Protein AF-A0A538AB61-F1 (afdb_monomer)

Structure (mmCIF, N/CA/C/O backbone):
data_AF-A0A538AB61-F1
#
_entry.id   AF-A0A538AB61-F1
#
loop_
_atom_site.group_PDB
_atom_site.id
_atom_site.type_symbol
_atom_site.label_atom_id
_atom_site.label_alt_id
_atom_site.label_comp_id
_atom_site.label_asym_id
_atom_site.label_entity_id
_atom_site.label_seq_id
_atom_site.pdbx_PDB_ins_code
_atom_site.Cartn_x
_atom_site.Cartn_y
_atom_site.Cartn_z
_atom_site.occupancy
_atom_site.B_iso_or_equiv
_atom_site.auth_seq_id
_atom_site.auth_comp_id
_atom_site.auth_asym_id
_atom_site.auth_atom_id
_atom_site.pdbx_PDB_model_num
ATOM 1 N N . MET A 1 1 ? 1.159 2.291 8.787 1.00 91.75 1 MET A N 1
ATOM 2 C CA . MET A 1 1 ? 2.415 1.617 8.366 1.00 91.75 1 MET A CA 1
ATOM 3 C C . MET A 1 1 ? 3.062 2.368 7.209 1.00 91.75 1 MET A C 1
ATOM 5 O O . MET A 1 1 ? 2.368 3.129 6.544 1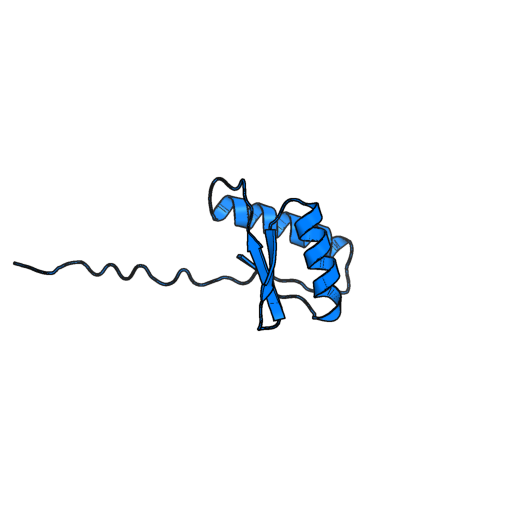.00 91.75 1 MET A O 1
ATOM 9 N N . ARG A 1 2 ? 4.371 2.186 6.974 1.00 94.56 2 ARG A N 1
ATOM 10 C CA . ARG A 1 2 ? 5.107 2.812 5.859 1.00 94.56 2 ARG A CA 1
ATOM 11 C C . ARG A 1 2 ? 5.700 1.746 4.943 1.00 94.56 2 ARG A C 1
ATOM 13 O O . ARG A 1 2 ? 6.322 0.818 5.444 1.00 94.56 2 ARG A O 1
ATOM 20 N N . ILE A 1 3 ? 5.547 1.899 3.631 1.00 95.69 3 ILE A N 1
ATOM 21 C CA . ILE A 1 3 ? 6.153 1.019 2.623 1.00 95.69 3 ILE A CA 1
ATOM 22 C C . ILE A 1 3 ? 7.073 1.846 1.730 1.00 95.69 3 ILE A C 1
ATOM 24 O O . ILE A 1 3 ? 6.676 2.895 1.223 1.00 95.69 3 ILE A O 1
ATOM 28 N N . GLN A 1 4 ? 8.296 1.375 1.527 1.00 95.31 4 GLN A N 1
ATOM 29 C CA . GLN A 1 4 ? 9.209 1.913 0.528 1.00 95.31 4 GLN A CA 1
ATOM 30 C C . GLN A 1 4 ? 9.141 1.054 -0.731 1.00 95.31 4 GLN A C 1
ATOM 32 O O . GLN A 1 4 ? 9.215 -0.165 -0.647 1.00 95.31 4 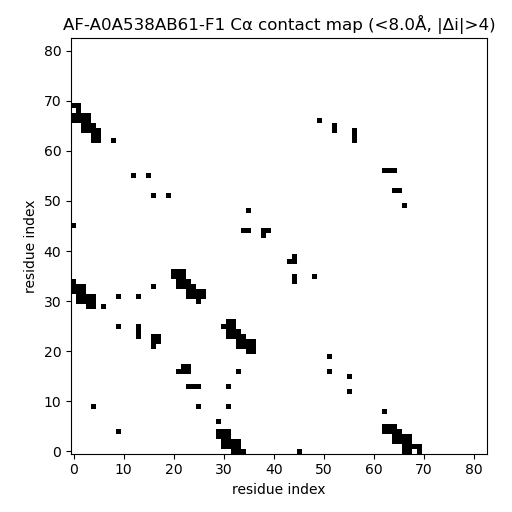GLN A O 1
ATOM 37 N N . VAL A 1 5 ? 9.016 1.691 -1.892 1.00 94.50 5 VAL A N 1
ATOM 38 C CA . VAL A 1 5 ? 8.979 1.036 -3.205 1.00 94.50 5 VAL A CA 1
ATOM 39 C C . VAL A 1 5 ? 9.656 1.942 -4.230 1.00 94.50 5 VAL A C 1
ATOM 41 O O . VAL A 1 5 ? 9.748 3.157 -4.029 1.00 94.50 5 VAL A O 1
ATOM 44 N N . HIS A 1 6 ? 10.134 1.380 -5.339 1.00 92.44 6 HIS A N 1
ATOM 45 C CA . HIS A 1 6 ? 10.675 2.193 -6.422 1.00 92.44 6 HIS A CA 1
ATOM 46 C C . HIS A 1 6 ? 9.602 3.161 -6.973 1.00 92.44 6 HIS A C 1
ATOM 48 O O . HIS A 1 6 ? 8.474 2.739 -7.237 1.00 92.44 6 HIS A O 1
ATOM 54 N N . PRO A 1 7 ? 9.942 4.439 -7.253 1.00 91.25 7 PRO A N 1
ATOM 55 C CA . PRO A 1 7 ? 8.997 5.432 -7.770 1.00 91.25 7 PRO A CA 1
ATOM 56 C C . PRO A 1 7 ? 8.137 5.015 -8.973 1.00 91.25 7 PRO A C 1
ATOM 58 O O . PRO A 1 7 ? 7.005 5.476 -9.074 1.00 91.25 7 PRO A O 1
ATOM 61 N N . HIS A 1 8 ? 8.643 4.158 -9.871 1.00 93.12 8 HIS A N 1
ATOM 62 C CA . HIS A 1 8 ? 7.913 3.735 -11.070 1.00 93.12 8 HIS A CA 1
ATOM 63 C C . HIS A 1 8 ? 6.779 2.747 -10.762 1.00 93.12 8 HIS A C 1
ATOM 65 O O . HIS A 1 8 ? 5.849 2.647 -11.548 1.00 93.12 8 HIS A O 1
ATOM 71 N N . ALA A 1 9 ? 6.846 2.041 -9.63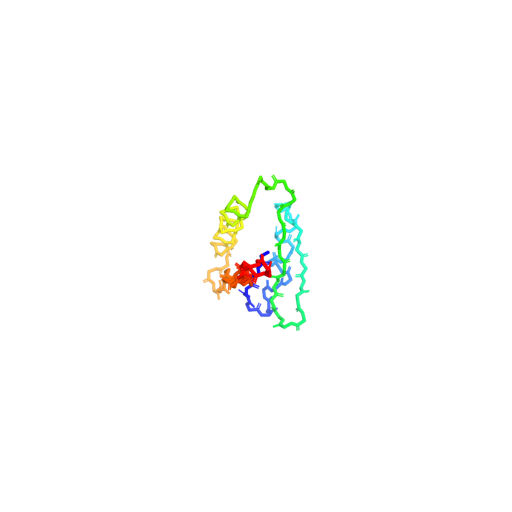1 1.00 94.50 9 ALA A N 1
ATOM 72 C CA . ALA A 1 9 ? 5.845 1.061 -9.210 1.00 94.50 9 ALA A CA 1
ATOM 73 C C . ALA A 1 9 ? 4.931 1.595 -8.096 1.00 94.50 9 ALA A C 1
ATOM 75 O O . ALA A 1 9 ? 4.063 0.890 -7.593 1.00 94.50 9 ALA A O 1
ATOM 76 N N . ARG A 1 10 ? 5.129 2.853 -7.685 1.00 94.50 10 ARG A N 1
ATOM 77 C CA . ARG A 1 10 ? 4.408 3.459 -6.563 1.00 94.50 10 ARG A CA 1
ATOM 78 C C . ARG A 1 10 ? 2.908 3.580 -6.821 1.00 94.50 10 ARG A C 1
ATOM 80 O O . ARG A 1 10 ? 2.127 3.377 -5.900 1.00 94.50 10 ARG A O 1
ATOM 87 N N . GLU A 1 11 ? 2.529 3.978 -8.032 1.00 95.19 11 GLU A N 1
ATOM 88 C CA . GLU A 1 11 ? 1.121 4.147 -8.406 1.00 95.19 11 GLU A CA 1
ATOM 89 C C . GLU A 1 11 ? 0.413 2.792 -8.478 1.00 95.19 11 GLU A C 1
ATOM 91 O O . GLU A 1 11 ? -0.610 2.619 -7.826 1.00 95.19 11 GLU A O 1
ATOM 96 N N . ASP A 1 12 ? 1.038 1.812 -9.130 1.00 96.88 12 ASP A N 1
ATOM 97 C CA . ASP A 1 12 ? 0.541 0.436 -9.210 1.00 96.88 12 ASP A CA 1
ATOM 98 C C . ASP A 1 12 ? 0.357 -0.206 -7.820 1.00 96.88 12 ASP A C 1
ATOM 100 O O . ASP A 1 12 ? -0.723 -0.699 -7.496 1.00 96.88 12 ASP A O 1
ATOM 104 N N . LEU A 1 13 ? 1.360 -0.106 -6.936 1.00 97.06 13 LEU A N 1
ATOM 105 C CA . LEU A 1 13 ? 1.242 -0.614 -5.566 1.00 97.06 13 LEU A CA 1
ATOM 106 C C . LEU A 1 13 ? 0.134 0.102 -4.776 1.00 97.06 13 LEU A C 1
ATOM 108 O O . LEU A 1 13 ? -0.575 -0.521 -3.986 1.00 97.06 13 LEU A O 1
ATOM 112 N N . LEU A 1 14 ? -0.032 1.411 -4.970 1.00 96.62 14 LEU A N 1
ATOM 113 C CA . LEU A 1 14 ? -1.078 2.188 -4.305 1.00 96.62 14 LEU A CA 1
ATOM 114 C C . LEU A 1 14 ? -2.480 1.790 -4.787 1.00 96.62 14 LEU A C 1
ATOM 116 O O . LEU A 1 14 ? -3.399 1.723 -3.970 1.00 96.62 14 LEU A O 1
ATOM 120 N N . GLU A 1 15 ? -2.650 1.504 -6.077 1.00 97.25 15 GLU A N 1
ATOM 121 C CA . GLU A 1 15 ? -3.897 0.967 -6.630 1.00 97.25 15 GLU A CA 1
ATOM 122 C C . GLU A 1 15 ? -4.192 -0.435 -6.098 1.00 97.25 15 GLU A C 1
ATOM 124 O O . GLU A 1 15 ? -5.306 -0.693 -5.640 1.00 97.25 15 GLU A O 1
ATOM 129 N N . PHE A 1 16 ? -3.186 -1.311 -6.076 1.00 97.94 16 PHE A N 1
ATOM 130 C CA . PHE A 1 16 ? -3.314 -2.655 -5.522 1.00 97.94 16 PHE A CA 1
ATOM 131 C C . PHE A 1 16 ? -3.752 -2.632 -4.053 1.00 97.94 16 PHE A C 1
ATOM 133 O O . PHE A 1 16 ? -4.706 -3.313 -3.690 1.00 97.94 16 PHE A O 1
ATOM 140 N N . LEU A 1 17 ? -3.110 -1.813 -3.214 1.00 97.62 17 LEU A N 1
ATOM 141 C CA . LEU A 1 17 ? -3.447 -1.711 -1.791 1.00 97.62 17 LEU A CA 1
ATOM 142 C C . LEU A 1 17 ? -4.896 -1.255 -1.576 1.00 97.62 17 LEU A C 1
ATOM 144 O O . LEU A 1 17 ? -5.596 -1.814 -0.739 1.00 97.62 17 LEU A O 1
ATOM 148 N N . ARG A 1 18 ? -5.373 -0.296 -2.376 1.00 96.62 18 ARG A N 1
ATOM 149 C CA . ARG A 1 18 ? -6.778 0.141 -2.339 1.00 96.62 18 ARG A CA 1
ATOM 150 C C . ARG A 1 18 ? -7.744 -0.937 -2.810 1.00 96.62 18 ARG A C 1
ATOM 152 O O . ARG A 1 18 ? -8.872 -0.982 -2.338 1.00 96.62 18 ARG A O 1
ATOM 159 N N . HIS A 1 19 ? -7.323 -1.775 -3.752 1.00 97.31 19 HIS A N 1
ATOM 160 C CA . HIS A 1 19 ? -8.130 -2.888 -4.239 1.00 97.31 19 HIS A CA 1
ATOM 161 C C . HIS A 1 19 ? -8.310 -3.990 -3.186 1.00 97.31 19 HIS A C 1
ATOM 163 O O . HIS A 1 19 ? -9.342 -4.652 -3.184 1.00 97.31 19 HIS A O 1
ATOM 169 N N . VAL A 1 20 ? -7.334 -4.169 -2.291 1.00 96.12 20 VAL A N 1
ATOM 170 C CA . VAL A 1 20 ? -7.395 -5.121 -1.166 1.00 96.12 20 VAL A CA 1
ATOM 171 C C . VAL A 1 20 ? -7.861 -4.460 0.138 1.00 96.12 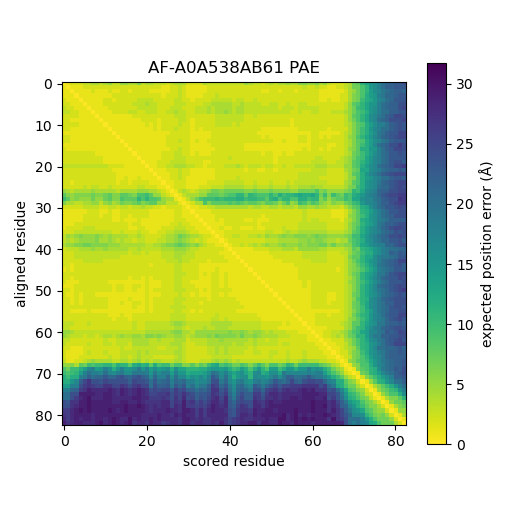20 VAL A C 1
ATOM 173 O O . VAL A 1 20 ? -7.439 -4.851 1.223 1.00 96.12 20 VAL A O 1
ATOM 176 N N . ASP A 1 21 ? -8.708 -3.433 0.021 1.00 94.69 21 ASP A N 1
ATOM 177 C CA . ASP A 1 21 ? -9.361 -2.721 1.128 1.00 94.69 21 ASP A CA 1
ATOM 178 C C . ASP A 1 21 ? -8.410 -2.038 2.138 1.00 94.69 21 ASP A C 1
ATOM 180 O O . ASP A 1 21 ? -8.809 -1.687 3.248 1.00 94.69 21 ASP A O 1
ATOM 184 N N . CYS A 1 22 ? -7.155 -1.774 1.757 1.00 96.94 22 CYS A N 1
ATOM 185 C CA . CYS A 1 22 ? -6.265 -0.919 2.543 1.00 96.94 22 CYS A CA 1
ATOM 186 C C . CYS A 1 22 ? -6.454 0.559 2.174 1.00 96.94 22 CYS A C 1
ATOM 188 O O . CYS A 1 22 ? -6.559 0.935 1.003 1.00 96.94 22 CYS A O 1
ATOM 190 N N . GLU A 1 23 ? -6.362 1.443 3.163 1.00 96.81 23 GLU A N 1
ATOM 191 C CA . GLU A 1 23 ? -6.245 2.876 2.912 1.00 96.81 23 GLU A CA 1
ATOM 192 C C . GLU A 1 23 ? -4.784 3.225 2.617 1.00 96.81 23 GLU A C 1
ATOM 194 O O . GLU A 1 23 ? -3.921 3.138 3.490 1.00 96.81 23 GLU A O 1
ATOM 199 N N . ALA A 1 24 ? -4.490 3.620 1.373 1.00 96.12 24 ALA A N 1
ATOM 200 C CA . ALA A 1 24 ? -3.130 3.925 0.929 1.00 96.12 24 ALA A CA 1
ATOM 201 C C . ALA A 1 24 ? -2.998 5.315 0.286 1.00 96.12 24 ALA A C 1
ATOM 203 O O . ALA A 1 24 ? -3.794 5.728 -0.574 1.00 96.12 24 ALA A O 1
ATOM 204 N N . ARG A 1 25 ? -1.932 6.028 0.668 1.00 95.38 25 ARG A N 1
ATOM 205 C CA . ARG A 1 25 ? -1.552 7.338 0.115 1.00 95.38 25 ARG A CA 1
ATOM 206 C C . ARG A 1 25 ? -0.042 7.484 -0.020 1.00 95.38 25 ARG A C 1
ATOM 208 O O . ARG A 1 25 ? 0.715 6.918 0.761 1.00 95.38 25 ARG A O 1
ATOM 215 N N . ALA A 1 26 ? 0.397 8.283 -0.988 1.00 92.56 26 ALA A N 1
ATOM 216 C CA . ALA A 1 26 ? 1.803 8.645 -1.109 1.00 92.56 26 ALA A CA 1
ATOM 217 C C . ALA A 1 26 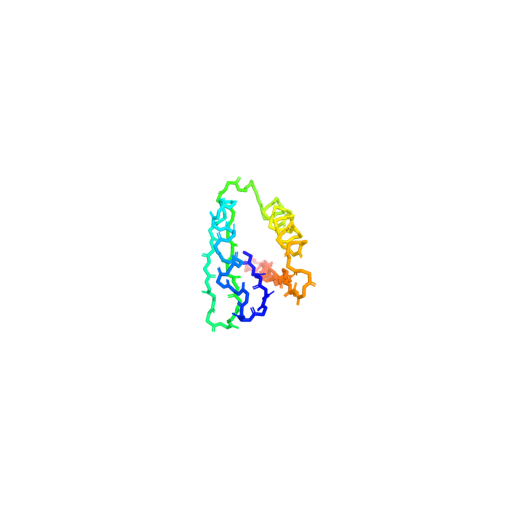? 2.222 9.603 0.017 1.00 92.56 26 ALA A C 1
ATOM 219 O O . ALA A 1 26 ? 1.481 10.518 0.381 1.00 92.56 26 ALA A O 1
ATOM 220 N N . ASP A 1 27 ? 3.420 9.382 0.543 1.00 88.50 27 ASP A N 1
ATOM 221 C CA . ASP A 1 27 ? 4.128 10.287 1.437 1.00 88.50 27 ASP A CA 1
ATOM 222 C C . ASP A 1 27 ? 5.055 11.212 0.631 1.00 88.50 27 ASP A C 1
ATOM 224 O O . ASP A 1 27 ? 5.539 10.844 -0.447 1.00 88.50 27 ASP A O 1
ATOM 228 N N . GLY A 1 28 ? 5.325 12.408 1.158 1.00 74.81 28 GLY A N 1
ATOM 229 C CA . GLY A 1 28 ? 6.176 13.413 0.511 1.00 74.81 28 GLY A CA 1
ATOM 230 C C . GLY A 1 28 ? 7.602 12.920 0.244 1.00 74.81 28 GLY A C 1
ATOM 231 O O . GLY A 1 28 ? 8.206 13.304 -0.755 1.00 74.81 28 GLY A O 1
ATOM 232 N N . ASP A 1 29 ? 8.087 11.990 1.070 1.00 77.69 29 ASP A N 1
ATOM 233 C CA . ASP A 1 29 ? 9.432 11.407 0.986 1.00 77.69 29 ASP A CA 1
ATOM 234 C C . ASP A 1 29 ? 9.530 10.214 0.015 1.00 77.69 29 ASP A C 1
ATOM 236 O O . ASP A 1 29 ? 10.540 9.512 -0.027 1.00 77.69 29 ASP A O 1
ATOM 240 N N . GLY A 1 30 ? 8.474 9.933 -0.757 1.00 78.88 30 GLY A N 1
ATOM 241 C CA . GLY A 1 30 ? 8.460 8.851 -1.747 1.00 78.88 30 GLY A CA 1
ATOM 242 C C . GLY A 1 30 ? 8.043 7.478 -1.209 1.00 78.88 30 GLY A C 1
ATOM 243 O O . GLY A 1 30 ? 7.967 6.531 -1.989 1.00 78.88 30 GLY A O 1
ATOM 244 N N . ALA A 1 31 ? 7.719 7.372 0.080 1.00 91.75 31 ALA A N 1
ATOM 245 C CA . ALA A 1 31 ? 7.093 6.189 0.670 1.00 91.75 31 ALA A CA 1
ATOM 246 C C . ALA A 1 31 ? 5.570 6.166 0.428 1.00 91.75 31 ALA A C 1
ATOM 248 O O . ALA A 1 31 ? 4.977 7.150 -0.016 1.00 91.75 31 ALA A O 1
ATOM 249 N N . LEU A 1 32 ? 4.925 5.048 0.751 1.00 95.25 32 LEU A N 1
ATOM 250 C CA . LEU A 1 32 ? 3.475 4.938 0.896 1.00 95.25 32 LEU A CA 1
ATOM 251 C C . LEU A 1 32 ? 3.111 4.831 2.378 1.00 95.25 32 LEU A C 1
ATOM 253 O O . LEU A 1 32 ? 3.752 4.087 3.122 1.00 95.25 32 LE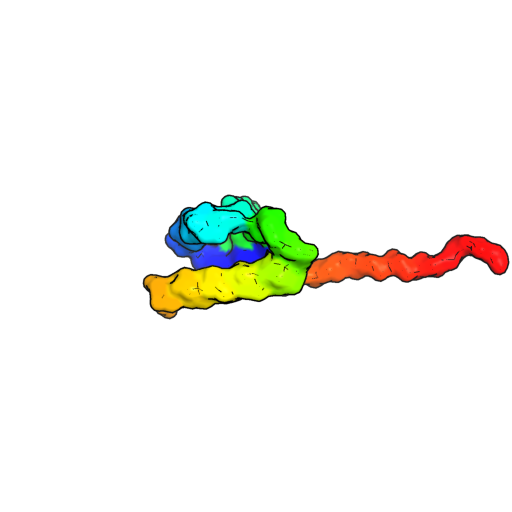U A O 1
ATOM 257 N N . ILE A 1 33 ? 2.073 5.551 2.797 1.00 95.69 33 ILE A N 1
ATOM 25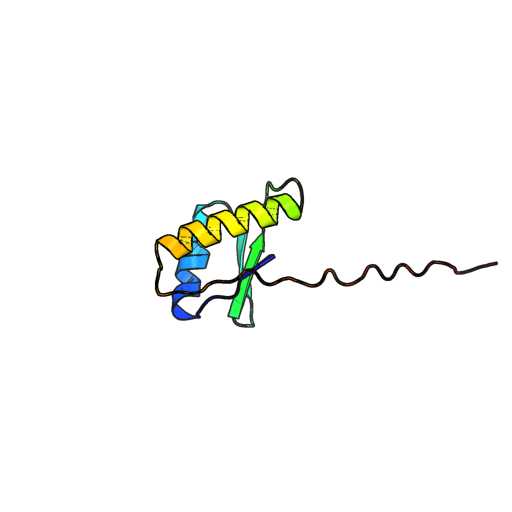8 C CA . ILE A 1 33 ? 1.411 5.366 4.090 1.00 95.69 33 ILE A CA 1
ATOM 259 C C . ILE A 1 33 ? 0.221 4.440 3.873 1.00 95.69 33 ILE A C 1
ATOM 261 O O . ILE A 1 33 ? -0.584 4.695 2.977 1.00 95.69 33 ILE A O 1
ATOM 265 N N . VAL A 1 34 ? 0.131 3.394 4.692 1.00 96.00 34 VAL A N 1
ATOM 266 C CA . VAL A 1 34 ? -0.902 2.356 4.599 1.00 96.00 34 VAL A CA 1
ATOM 267 C C . VAL A 1 34 ? -1.562 2.135 5.953 1.00 96.00 34 VAL A C 1
ATOM 269 O O . VAL A 1 34 ? -0.865 1.967 6.961 1.00 96.00 34 VAL A O 1
ATOM 272 N N . GLU A 1 35 ? -2.886 2.101 5.961 1.00 95.06 35 GLU A N 1
ATOM 273 C CA . GLU A 1 35 ? -3.733 1.767 7.104 1.00 95.06 35 GLU A CA 1
ATOM 274 C C . GLU A 1 35 ? -4.673 0.614 6.722 1.00 95.06 35 GLU A C 1
ATOM 276 O O . GLU A 1 35 ? -5.075 0.489 5.565 1.00 95.06 35 GLU A O 1
ATOM 281 N N . VAL A 1 36 ? -4.975 -0.254 7.690 1.00 95.75 36 VAL A N 1
ATOM 282 C CA . VAL A 1 36 ? -5.894 -1.391 7.528 1.00 95.75 36 VAL A CA 1
ATOM 283 C C . VAL A 1 36 ? -7.107 -1.104 8.416 1.00 95.75 36 VAL A C 1
ATOM 285 O O . VAL A 1 36 ? -6.980 -1.251 9.635 1.00 95.75 36 VAL A O 1
ATOM 288 N N . PRO A 1 37 ? -8.240 -0.645 7.852 1.00 92.75 37 PRO A N 1
ATOM 289 C CA . PRO A 1 37 ? -9.363 -0.123 8.636 1.00 92.75 37 PRO A CA 1
ATOM 290 C C . PRO A 1 37 ? -9.939 -1.109 9.661 1.00 92.75 37 PRO A C 1
ATOM 292 O O . PRO A 1 37 ? -10.273 -0.710 10.774 1.00 92.75 37 PRO A O 1
ATOM 295 N N . ASP A 1 38 ? -9.999 -2.395 9.310 1.00 90.88 38 ASP A N 1
ATOM 296 C CA . ASP A 1 38 ? -10.645 -3.438 10.120 1.00 90.88 38 ASP A CA 1
ATOM 297 C C . ASP A 1 38 ? -9.660 -4.277 10.957 1.00 90.88 38 ASP A C 1
ATOM 299 O O . ASP A 1 38 ? -10.021 -5.316 11.519 1.00 90.88 38 ASP A O 1
ATOM 303 N N . ALA A 1 39 ? -8.402 -3.845 11.066 1.00 93.75 39 ALA A N 1
ATOM 304 C CA . ALA A 1 39 ? -7.426 -4.554 11.881 1.00 93.75 39 ALA A CA 1
ATOM 305 C C . ALA A 1 39 ? -7.732 -4.401 13.380 1.00 93.75 39 ALA A C 1
ATOM 307 O O . ALA A 1 39 ? -7.858 -3.294 13.902 1.00 93.75 39 ALA A O 1
ATOM 308 N N . VAL A 1 40 ? -7.753 -5.520 14.114 1.00 91.12 40 VAL A N 1
ATOM 309 C CA . VAL A 1 40 ? -7.985 -5.538 15.573 1.00 91.12 40 VAL A CA 1
ATOM 310 C C . VAL A 1 40 ? -6.807 -4.918 16.347 1.00 91.12 40 VAL A C 1
ATOM 312 O O . VAL A 1 40 ? -6.954 -4.520 17.502 1.00 91.12 40 VAL A O 1
ATOM 315 N N . GLY A 1 41 ? -5.635 -4.795 15.716 1.00 90.75 41 GLY A N 1
ATOM 316 C CA . GLY A 1 41 ? -4.467 -4.115 16.272 1.00 90.75 41 GLY A CA 1
ATOM 317 C C . GLY A 1 41 ? -3.291 -4.042 15.296 1.00 90.75 41 GLY A C 1
ATOM 318 O O . GLY A 1 41 ? -3.333 -4.607 14.202 1.00 90.75 41 GLY A O 1
ATOM 319 N N . GLU A 1 42 ? -2.212 -3.369 15.713 1.00 90.06 42 GLU A N 1
ATOM 320 C CA . GLU A 1 42 ? -1.027 -3.124 14.871 1.00 90.06 42 GLU A CA 1
ATOM 321 C C . GLU A 1 42 ? -0.377 -4.407 14.339 1.00 90.06 42 GLU A C 1
ATOM 323 O O . GLU A 1 42 ? 0.106 -4.430 13.211 1.00 90.06 42 GLU A O 1
ATOM 328 N N . GLU A 1 43 ? -0.354 -5.475 15.139 1.00 91.94 43 GLU A N 1
ATOM 329 C CA . GLU A 1 43 ? 0.260 -6.747 14.747 1.00 91.94 43 GLU A CA 1
ATOM 330 C C . GLU A 1 43 ? -0.526 -7.435 13.624 1.00 91.94 43 GLU A C 1
ATOM 332 O O . GLU A 1 43 ? 0.072 -7.869 12.640 1.00 91.94 43 GLU A O 1
ATOM 337 N N . GLN A 1 44 ? -1.861 -7.465 13.725 1.00 94.12 44 GLN A N 1
ATOM 338 C CA . GLN A 1 44 ? -2.718 -7.982 12.657 1.00 94.12 44 GLN A CA 1
ATOM 339 C C . GLN A 1 44 ? -2.573 -7.128 11.394 1.00 94.12 44 GLN A C 1
ATOM 341 O O . GLN A 1 44 ? -2.342 -7.673 10.318 1.00 94.12 44 GLN A O 1
ATOM 346 N N . ALA A 1 45 ? -2.625 -5.798 11.529 1.00 94.38 45 ALA A N 1
ATOM 347 C CA . ALA A 1 45 ? -2.448 -4.886 10.402 1.00 94.38 45 ALA A CA 1
ATOM 348 C C . ALA A 1 45 ? -1.104 -5.125 9.690 1.00 94.38 45 ALA A C 1
ATOM 350 O O . ALA A 1 45 ? -1.039 -5.168 8.462 1.00 94.38 45 ALA A O 1
ATOM 351 N N . ARG A 1 46 ? -0.028 -5.328 10.464 1.00 94.38 46 ARG A N 1
ATOM 352 C CA . ARG A 1 46 ? 1.311 -5.628 9.943 1.00 94.38 46 ARG A CA 1
ATOM 353 C C . ARG A 1 46 ? 1.356 -6.958 9.201 1.00 94.38 46 ARG A C 1
ATOM 355 O O . ARG A 1 46 ? 1.969 -7.015 8.139 1.00 94.38 46 ARG A O 1
ATOM 362 N N . LEU A 1 47 ? 0.728 -8.001 9.741 1.00 94.56 47 LEU A N 1
ATOM 363 C CA . LEU A 1 47 ? 0.665 -9.313 9.098 1.00 94.56 47 LEU A CA 1
ATOM 364 C C . LEU A 1 47 ? -0.099 -9.255 7.769 1.00 94.56 47 LEU A C 1
ATOM 366 O O . LEU A 1 47 ? 0.359 -9.820 6.778 1.00 94.56 47 LEU A O 1
ATOM 370 N N . GLU A 1 48 ? -1.236 -8.559 7.738 1.00 95.94 48 GLU A N 1
ATOM 371 C CA . GLU A 1 48 ? -2.038 -8.395 6.523 1.00 95.94 48 GLU A CA 1
ATOM 372 C C . GLU A 1 48 ? -1.274 -7.629 5.443 1.00 95.94 48 GLU A C 1
ATOM 374 O O . GLU A 1 48 ? -1.150 -8.108 4.316 1.00 95.94 48 GLU A O 1
ATOM 379 N N . VAL A 1 49 ? -0.673 -6.487 5.792 1.00 96.12 49 VAL A N 1
ATOM 380 C CA . VAL A 1 49 ? 0.120 -5.708 4.831 1.00 96.12 49 VAL A CA 1
ATOM 381 C C . VAL A 1 49 ? 1.333 -6.487 4.329 1.00 96.12 49 VAL A C 1
ATOM 383 O O . VAL A 1 49 ? 1.620 -6.434 3.136 1.00 96.12 49 VAL A O 1
ATOM 386 N N . ASP A 1 50 ? 2.030 -7.235 5.187 1.00 95.62 50 ASP A N 1
ATOM 387 C CA . ASP A 1 50 ? 3.150 -8.087 4.765 1.00 95.62 50 ASP A CA 1
ATOM 388 C C . ASP A 1 50 ? 2.699 -9.181 3.779 1.00 95.62 50 ASP A C 1
ATOM 390 O O . ASP A 1 50 ? 3.366 -9.429 2.771 1.00 95.62 50 ASP A O 1
ATOM 394 N N . LEU A 1 51 ? 1.534 -9.796 4.017 1.00 96.06 51 LEU A N 1
ATOM 395 C CA . LEU A 1 51 ? 0.955 -10.789 3.112 1.00 96.06 51 LEU A CA 1
ATOM 396 C C . LEU A 1 51 ? 0.602 -10.178 1.749 1.00 96.06 51 LEU A C 1
ATOM 398 O O . LEU A 1 51 ? 0.969 -10.737 0.712 1.00 96.06 51 LEU A O 1
ATOM 402 N N . TYR A 1 52 ? -0.077 -9.031 1.741 1.00 96.75 52 TYR A N 1
ATOM 403 C CA . TYR A 1 52 ? -0.437 -8.329 0.510 1.00 96.75 52 TYR A CA 1
ATOM 404 C C . TYR A 1 52 ? 0.798 -7.869 -0.264 1.00 96.75 52 TYR A C 1
ATOM 406 O O . TYR A 1 52 ? 0.856 -8.040 -1.482 1.00 96.75 52 TYR A O 1
ATOM 414 N N . LEU A 1 53 ? 1.816 -7.362 0.433 1.00 96.31 53 LEU A N 1
ATOM 415 C CA . LEU A 1 53 ? 3.062 -6.922 -0.186 1.00 96.31 53 LEU A CA 1
ATOM 416 C C . LEU A 1 53 ? 3.778 -8.083 -0.882 1.00 96.31 53 LEU A C 1
ATOM 418 O O . LEU A 1 53 ? 4.161 -7.960 -2.044 1.00 96.31 53 LEU A O 1
ATOM 422 N N . LYS A 1 54 ? 3.874 -9.243 -0.223 1.00 95.94 54 LYS A N 1
ATOM 423 C CA . LYS A 1 54 ? 4.439 -10.463 -0.820 1.00 95.94 54 LYS A CA 1
ATOM 424 C C . LYS A 1 54 ? 3.648 -10.936 -2.037 1.00 95.94 54 LYS A C 1
ATOM 426 O O . LYS A 1 54 ? 4.251 -11.334 -3.033 1.00 95.94 54 LYS A O 1
ATOM 431 N N . ALA A 1 55 ? 2.316 -10.892 -1.975 1.00 96.75 55 ALA A N 1
ATOM 432 C CA . ALA A 1 55 ? 1.462 -11.271 -3.098 1.00 96.75 55 ALA A CA 1
ATOM 433 C C . ALA A 1 55 ? 1.680 -10.350 -4.309 1.00 96.75 55 ALA A C 1
ATOM 435 O O . ALA A 1 55 ? 1.849 -10.827 -5.430 1.00 96.75 55 ALA A O 1
ATOM 436 N N . TRP A 1 56 ? 1.755 -9.041 -4.074 1.00 97.44 56 TRP A N 1
ATOM 437 C CA . TRP A 1 56 ? 2.033 -8.061 -5.117 1.00 97.44 56 TRP A CA 1
ATOM 438 C C . TRP A 1 56 ? 3.436 -8.229 -5.716 1.00 97.44 56 TRP A C 1
ATOM 440 O O . TRP A 1 56 ? 3.580 -8.263 -6.940 1.00 97.44 56 TRP A O 1
ATOM 450 N N . GLN A 1 57 ? 4.465 -8.425 -4.884 1.00 96.38 57 GLN A N 1
ATOM 451 C CA . GLN A 1 57 ? 5.840 -8.649 -5.351 1.00 96.38 57 GLN A CA 1
ATOM 452 C C . GLN A 1 57 ? 5.983 -9.937 -6.171 1.00 96.38 57 GLN A C 1
ATOM 454 O O . GLN A 1 57 ? 6.770 -9.979 -7.112 1.00 96.38 57 GLN A O 1
ATOM 459 N N . ALA A 1 58 ? 5.189 -10.974 -5.889 1.00 96.69 58 ALA A N 1
ATOM 460 C CA . ALA A 1 58 ? 5.179 -12.188 -6.705 1.00 96.69 58 ALA A CA 1
ATOM 461 C C . ALA A 1 58 ? 4.719 -11.931 -8.156 1.00 96.69 58 ALA A C 1
ATOM 463 O O . ALA A 1 58 ? 5.132 -12.653 -9.063 1.00 96.69 58 ALA A O 1
ATOM 464 N N . SER A 1 59 ? 3.897 -10.899 -8.386 1.00 95.19 59 SER A N 1
ATOM 465 C CA . SER A 1 59 ? 3.515 -10.433 -9.730 1.00 95.19 59 SER A CA 1
ATOM 466 C C . SER A 1 59 ? 4.463 -9.385 -10.330 1.00 95.19 59 SER A C 1
ATOM 468 O O . SER A 1 59 ? 4.393 -9.121 -11.528 1.00 95.19 59 SER A O 1
ATOM 470 N N . HIS A 1 60 ? 5.390 -8.852 -9.528 1.00 95.62 60 HIS A N 1
ATOM 471 C CA . HIS A 1 60 ? 6.354 -7.814 -9.900 1.00 95.62 60 HIS A CA 1
ATOM 472 C C . HIS A 1 60 ? 7.785 -8.236 -9.518 1.00 95.62 60 HIS A C 1
ATOM 474 O O . HIS A 1 60 ? 8.397 -7.619 -8.646 1.00 95.62 60 HIS A O 1
ATOM 480 N N . PRO A 1 61 ? 8.344 -9.287 -10.152 1.00 92.25 61 PRO A N 1
ATOM 481 C CA . PRO A 1 61 ? 9.593 -9.912 -9.705 1.00 92.25 61 PRO A CA 1
ATOM 482 C C . PRO A 1 61 ? 10.818 -8.988 -9.771 1.00 92.25 61 PRO A C 1
ATOM 484 O O . PRO A 1 61 ? 11.786 -9.211 -9.049 1.00 92.25 61 PRO A O 1
ATOM 487 N N . ASP A 1 62 ? 10.770 -7.949 -10.607 1.00 94.31 62 ASP A N 1
ATOM 488 C CA . ASP A 1 62 ? 11.851 -6.971 -10.764 1.00 94.31 62 ASP A CA 1
ATOM 489 C C . ASP A 1 62 ? 11.731 -5.775 -9.798 1.00 94.31 62 ASP A C 1
ATOM 491 O O . ASP A 1 62 ? 12.554 -4.857 -9.845 1.00 94.31 62 ASP A O 1
ATOM 495 N N . VAL A 1 63 ? 10.709 -5.755 -8.930 1.00 94.19 63 VAL A N 1
ATOM 496 C CA . VAL A 1 63 ? 10.443 -4.642 -8.015 1.00 94.19 63 VAL A CA 1
ATOM 497 C C . VAL A 1 63 ? 10.572 -5.069 -6.559 1.00 94.19 63 VAL A C 1
ATOM 499 O O . VAL A 1 63 ? 9.872 -5.948 -6.055 1.00 94.19 63 VAL A O 1
ATOM 502 N N . GLU A 1 64 ? 11.436 -4.362 -5.839 1.00 92.56 64 GLU A N 1
ATOM 503 C CA . GLU A 1 64 ? 11.546 -4.492 -4.395 1.00 92.56 64 GLU A CA 1
ATOM 504 C C . GLU A 1 64 ? 10.643 -3.470 -3.694 1.00 92.56 64 GLU A C 1
ATOM 506 O O . GLU A 1 64 ? 10.689 -2.267 -3.980 1.00 92.56 64 GLU A O 1
ATOM 511 N N . ALA A 1 65 ? 9.821 -3.955 -2.766 1.00 93.81 65 ALA A N 1
ATOM 512 C CA . ALA A 1 65 ? 9.020 -3.136 -1.877 1.00 93.81 65 ALA A CA 1
ATOM 513 C C . ALA A 1 65 ? 9.164 -3.660 -0.446 1.00 93.81 65 ALA A C 1
ATOM 515 O O . ALA A 1 65 ? 9.075 -4.861 -0.210 1.00 93.81 65 ALA A O 1
ATOM 516 N N . ASN A 1 66 ? 9.403 -2.760 0.506 1.00 93.44 66 ASN A N 1
ATOM 517 C CA . ASN A 1 66 ? 9.765 -3.109 1.874 1.00 93.44 66 ASN A CA 1
ATOM 518 C C . ASN A 1 66 ? 8.897 -2.359 2.880 1.00 93.44 66 ASN A C 1
ATOM 520 O O . ASN A 1 66 ? 8.732 -1.139 2.792 1.00 93.44 66 ASN A O 1
ATOM 524 N N . LEU A 1 67 ? 8.384 -3.084 3.874 1.00 93.50 67 LEU A N 1
ATOM 525 C CA . LEU A 1 67 ? 7.747 -2.478 5.034 1.00 93.50 67 LEU A CA 1
ATOM 526 C C . LEU A 1 67 ? 8.821 -1.822 5.910 1.00 93.50 67 LEU A C 1
ATOM 528 O O . LEU A 1 67 ? 9.765 -2.478 6.347 1.00 93.50 67 LEU A O 1
ATOM 532 N N . LEU A 1 68 ? 8.672 -0.531 6.183 1.00 90.50 68 LEU A N 1
ATOM 533 C CA . LEU A 1 68 ? 9.566 0.198 7.070 1.00 90.50 68 LEU A CA 1
ATOM 534 C C . LEU A 1 68 ? 9.130 -0.008 8.519 1.00 90.50 68 LEU A C 1
ATOM 536 O O . LEU A 1 68 ? 7.969 0.229 8.872 1.00 90.50 68 LEU A O 1
ATOM 540 N N . GLU A 1 69 ? 10.074 -0.397 9.372 1.00 76.88 69 GLU A N 1
ATOM 541 C CA . GLU A 1 69 ? 9.863 -0.347 10.813 1.00 76.88 69 GLU A CA 1
ATOM 542 C C . GLU A 1 69 ? 9.792 1.120 11.232 1.00 76.88 69 GLU A C 1
ATOM 544 O O . GLU A 1 69 ? 10.784 1.846 11.189 1.00 76.88 69 GLU A O 1
ATOM 549 N N . ILE A 1 70 ? 8.599 1.581 11.601 1.00 63.78 70 ILE A N 1
ATOM 550 C CA . ILE A 1 70 ? 8.475 2.863 12.283 1.00 63.78 70 ILE A CA 1
ATOM 551 C C . ILE A 1 70 ? 8.889 2.578 13.727 1.00 63.78 70 ILE A C 1
ATOM 553 O O . ILE A 1 70 ? 8.213 1.771 14.375 1.00 63.78 70 ILE A O 1
ATOM 557 N N . PRO A 1 71 ? 9.979 3.170 14.250 1.00 50.59 71 PRO A N 1
ATOM 558 C CA . PRO A 1 71 ? 10.255 3.058 15.670 1.00 50.59 71 PRO A CA 1
ATOM 559 C C . PRO A 1 71 ? 9.023 3.599 16.392 1.00 50.59 71 PRO A C 1
ATOM 561 O O . PRO A 1 71 ? 8.609 4.732 16.131 1.00 50.59 71 PRO A O 1
ATOM 564 N N . ARG A 1 72 ? 8.395 2.780 17.250 1.00 51.66 72 ARG A N 1
ATOM 565 C CA . ARG A 1 72 ? 7.379 3.292 18.172 1.00 51.66 72 ARG A CA 1
ATOM 566 C C . ARG A 1 72 ? 8.073 4.417 18.921 1.00 51.66 72 ARG A C 1
ATOM 568 O O . ARG A 1 72 ? 9.021 4.144 19.654 1.00 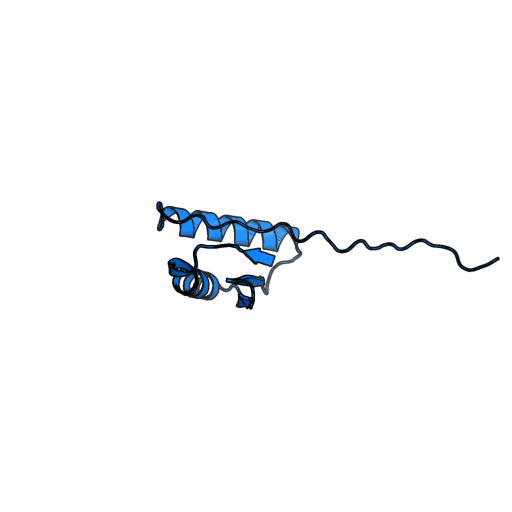51.66 72 ARG A O 1
ATOM 575 N N . SER A 1 73 ? 7.686 5.664 18.653 1.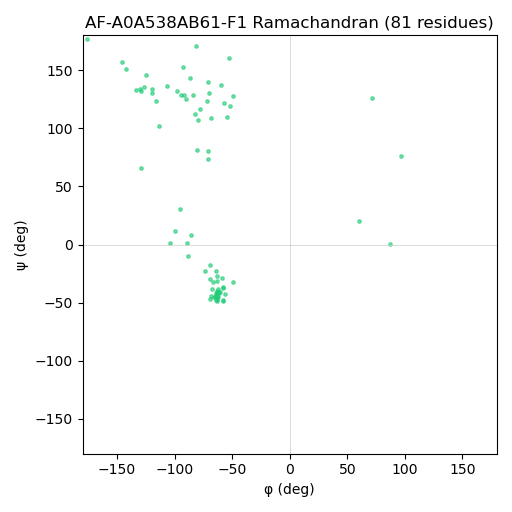00 48.84 73 SER A N 1
ATOM 576 C CA . SER A 1 73 ? 8.209 6.798 19.404 1.00 48.84 73 SER A CA 1
ATOM 577 C C . SER A 1 73 ? 7.996 6.444 20.867 1.00 48.84 73 SER A C 1
ATOM 579 O O . SER A 1 73 ? 6.873 6.103 21.248 1.00 48.84 73 SER A O 1
ATOM 581 N N . GLY A 1 74 ? 9.097 6.365 21.614 1.00 46.59 74 GLY A N 1
ATOM 582 C CA . GLY A 1 74 ? 9.106 5.842 22.966 1.00 46.59 74 GLY A CA 1
ATOM 583 C C . GLY A 1 74 ? 8.003 6.502 23.773 1.00 46.59 74 GLY A C 1
ATOM 584 O O . GLY A 1 74 ? 7.893 7.726 23.812 1.00 46.59 74 GLY A O 1
ATOM 585 N N . VAL A 1 75 ? 7.178 5.685 24.416 1.00 51.78 75 VAL A N 1
ATOM 586 C CA . VAL A 1 75 ? 6.500 6.137 25.620 1.00 51.78 75 VAL A CA 1
ATOM 587 C C . VAL A 1 75 ? 7.604 6.212 26.672 1.00 51.78 75 VAL A C 1
ATOM 589 O O . VAL A 1 75 ? 7.798 5.275 27.438 1.00 51.78 75 VAL A O 1
ATOM 592 N N . GLU A 1 76 ? 8.384 7.294 26.664 1.00 49.47 76 GLU A N 1
ATOM 593 C CA . GLU A 1 76 ? 9.097 7.747 27.860 1.00 49.47 76 GLU A CA 1
ATOM 594 C C . GLU A 1 76 ? 8.027 8.304 28.804 1.00 49.47 76 GLU A C 1
ATOM 596 O O . GLU A 1 76 ? 7.810 9.505 28.935 1.00 49.47 76 GLU A O 1
ATOM 601 N N . GLY A 1 77 ? 7.268 7.384 29.397 1.00 50.22 77 GLY A N 1
ATOM 602 C CA . GLY A 1 77 ? 6.668 7.606 30.696 1.00 50.22 77 GLY A CA 1
ATOM 603 C C . GLY A 1 77 ? 7.757 7.332 31.718 1.00 50.22 77 GLY A C 1
ATOM 604 O O . GLY A 1 77 ? 7.842 6.223 32.235 1.00 50.22 77 GLY A O 1
ATOM 605 N N . GLU A 1 78 ? 8.632 8.306 31.948 1.00 47.34 78 GLU A N 1
ATOM 606 C CA . GLU A 1 78 ? 9.325 8.378 33.229 1.00 47.34 78 GLU A CA 1
ATOM 607 C C . GLU A 1 78 ? 8.347 9.010 34.218 1.00 47.34 78 GLU A C 1
ATOM 609 O O . GLU A 1 78 ? 7.982 10.184 34.127 1.00 47.34 78 GLU A O 1
ATOM 614 N N . ASP A 1 79 ? 7.854 8.139 35.093 1.00 51.97 79 ASP A N 1
ATOM 615 C CA . ASP A 1 79 ? 7.131 8.464 36.307 1.00 51.97 79 ASP A CA 1
ATOM 616 C C . ASP A 1 79 ? 7.902 9.465 37.193 1.00 51.97 79 ASP A C 1
ATOM 618 O O . ASP A 1 79 ? 9.127 9.576 37.158 1.00 51.97 79 ASP A O 1
ATOM 622 N N . GLU A 1 80 ? 7.119 10.090 38.076 1.00 46.91 80 GLU A N 1
ATOM 623 C CA . GLU A 1 80 ? 7.504 10.719 39.349 1.00 46.91 80 GLU A CA 1
ATOM 624 C C . GLU A 1 80 ? 7.761 12.235 39.348 1.00 46.91 80 GLU A C 1
ATOM 626 O O . GLU A 1 80 ? 8.868 12.745 39.520 1.00 46.91 80 GLU A O 1
ATOM 631 N N . ALA A 1 81 ? 6.649 12.976 39.317 1.00 53.44 81 ALA A N 1
ATOM 632 C CA . ALA A 1 81 ? 6.508 14.165 40.149 1.00 53.44 81 ALA A CA 1
ATOM 633 C C . ALA A 1 81 ? 5.892 13.788 41.514 1.00 53.44 81 ALA A C 1
ATOM 635 O O . ALA A 1 81 ? 4.771 13.283 41.542 1.00 53.44 81 ALA A O 1
ATOM 636 N N . SER A 1 82 ? 6.602 14.164 42.591 1.00 49.16 82 SER A N 1
ATOM 637 C CA . SER A 1 82 ? 6.143 14.371 43.987 1.00 49.16 82 SER A CA 1
ATOM 638 C C . SER A 1 82 ? 5.778 13.104 44.785 1.00 49.16 82 SER A C 1
ATOM 640 O O . SER A 1 82 ? 4.964 12.308 44.340 1.00 49.16 82 SER A O 1
ATOM 642 N N . ASP A 1 83 ? 6.326 12.834 45.976 1.00 51.25 83 ASP A N 1
ATOM 643 C CA . ASP A 1 83 ? 6.673 13.684 47.138 1.00 51.25 83 ASP A CA 1
ATOM 644 C C . ASP A 1 83 ? 7.845 13.081 47.946 1.00 51.25 83 ASP A C 1
ATOM 646 O O . ASP A 1 83 ? 7.882 11.835 48.092 1.00 51.25 83 ASP A O 1
#

Radius of gyration: 15.98 Å; Cα contacts (8 Å, |Δi|>4): 93; chains: 1; bounding box: 22×27×58 Å

Sequence (83 aa):
MRIQVHPHAREDLLEFLRHVDCEARADGDGALIVEVPDAVGEEQARLEVDLYLKAWQASHPDVEANLLEIPRSGVEGEDEASD

Nearest PDB structures (foldseek):
  3maq-assembly1_A  TM=7.300E-01  e=3.126E+00  Escherichia coli K-12
  2mtl-assembly1_A  TM=4.175E-01  e=9.140E-01  synthetic construct
  4p2m-assembly1_A  TM=5.885E-01  e=3.346E+00  Mycobacterium tuberculosis
  4p2m-assembly2_B  TM=5.184E-01  e=3.346E+00  Mycobacterium tuberculosis
  4p2x-assembly1_B  TM=4.895E-01  e=5.042E+00  Mycobacterium tuberculosis

pLDDT: mean 86.41, std 16.61, range [46.59, 97.94]

Solvent-accessible surface area (backbone atoms only — not comparable to full-atom values): 5125 Å² total; per-residue (Å²): 90,41,35,44,44,53,79,91,51,45,63,60,54,40,52,51,38,45,73,71,66,26,51,57,45,80,42,96,88,61,32,33,40,40,45,52,85,86,45,92,41,72,67,55,33,50,53,52,51,53,52,52,50,52,58,52,34,71,78,34,82,92,52,68,70,45,80,51,85,73,77,75,76,74,85,79,75,76,81,83,82,86,134

Mean predicted aligned error: 7.61 Å

Secondary structure (DSSP, 8-state):
-EEEE-GGGHHHHHHHHHHTT-EEEE-TTS-EEEE-TT-SSHHHHHHHHHHHHHHHHHH-TT--EEEE---------------

Foldseek 3Di:
DKKAKPLVCLVVVQVLCVVVVWDWDADPVRIIDIDRVPQPDDVSRVVVVVVSQVVVCVVVVVMDMDDDDDPPPDPPPPDDDDD